Protein AF-A0A8E0RVV4-F1 (afdb_monomer)

Organism: NCBI:txid27845

Sequence (82 aa):
MTMAFLSRAALLYCLCICAYGVTLEEGLNDPKKYIFYDLSRYSTWIHGAIALCITYGTLTATILLVHLVVYVTGSKTGRRYK

Radius of gyration: 20.29 Å; Cα contacts (8 Å, |Δi|>4): 9; chains: 1; bounding box: 45×16×64 Å

pLDDT: mean 74.11, std 11.67, range [41.97, 92.06]

Secondary structure (DSSP, 8-state):
--HHHHHHHHHHHHHHHT--PPPHHHHHH-TTTS--TTTSS--HHHHHHHHHHHHHHHHHHHHHHHHHHHHHHT--------

Solvent-accessible surface area (backbone atoms only — not comparable to full-atom values): 5150 Å² total; per-residue (Å²): 126,62,69,70,51,52,54,52,51,50,53,52,50,57,58,55,69,74,66,79,82,79,53,71,71,64,42,67,76,39,64,91,81,45,86,61,72,88,79,46,88,80,56,67,66,57,55,48,50,52,52,49,49,52,53,54,47,51,52,50,52,51,53,51,48,51,52,49,50,46,60,74,68,57,69,79,70,74,82,70,78,126

Structure (mmCIF, N/CA/C/O backbone):
data_AF-A0A8E0RVV4-F1
#
_entry.id   AF-A0A8E0RVV4-F1
#
loop_
_atom_site.group_PDB
_atom_site.id
_atom_site.type_symbol
_atom_site.label_atom_id
_atom_site.label_alt_id
_atom_site.label_comp_id
_atom_site.label_asym_id
_atom_site.label_entity_id
_atom_site.label_seq_id
_atom_site.pdbx_PDB_ins_code
_atom_site.Cartn_x
_atom_site.Cartn_y
_atom_site.Cartn_z
_atom_site.occupancy
_atom_site.B_iso_or_equiv
_atom_site.auth_seq_id
_atom_site.auth_comp_id
_atom_site.auth_asym_id
_atom_site.auth_atom_id
_atom_site.pdbx_PDB_model_num
ATOM 1 N N . MET A 1 1 ? -27.704 4.926 16.507 1.00 53.62 1 MET A N 1
ATOM 2 C CA . MET A 1 1 ? -27.212 3.761 15.730 1.00 53.62 1 MET A CA 1
ATOM 3 C C . MET A 1 1 ? -26.738 4.119 14.312 1.00 53.62 1 MET A C 1
ATOM 5 O O . MET A 1 1 ? -25.996 3.346 13.729 1.00 53.62 1 MET A O 1
ATOM 9 N N . THR A 1 2 ? -27.096 5.289 13.768 1.00 66.62 2 THR A N 1
ATOM 10 C CA . THR A 1 2 ? -26.804 5.712 12.383 1.00 66.62 2 THR A CA 1
ATOM 11 C C . THR A 1 2 ? -25.403 6.311 12.176 1.00 66.62 2 THR A C 1
ATOM 13 O O . THR A 1 2 ? -24.748 5.993 11.189 1.00 66.62 2 THR A O 1
ATOM 16 N N . MET A 1 3 ? -24.886 7.109 13.121 1.00 60.97 3 MET A N 1
ATOM 17 C CA . MET A 1 3 ? -23.582 7.788 12.964 1.00 60.97 3 MET A CA 1
ATOM 18 C C . MET A 1 3 ? -22.378 6.831 12.894 1.00 60.97 3 MET A C 1
ATOM 20 O O . MET A 1 3 ? -21.460 7.054 12.113 1.00 60.97 3 MET A O 1
ATOM 24 N N . ALA A 1 4 ? -22.395 5.734 13.660 1.00 67.12 4 ALA A N 1
ATOM 25 C CA . ALA A 1 4 ? -21.331 4.724 13.627 1.00 67.12 4 ALA A CA 1
ATOM 26 C C . ALA A 1 4 ? -21.344 3.876 12.341 1.00 67.12 4 ALA A C 1
ATOM 28 O O . ALA A 1 4 ? -20.324 3.309 11.962 1.00 67.12 4 ALA A O 1
ATOM 29 N N . PHE A 1 5 ? -22.497 3.773 11.673 1.00 72.25 5 PHE A N 1
ATOM 30 C CA . PHE A 1 5 ? -22.617 3.087 10.388 1.00 72.25 5 PHE A CA 1
ATOM 31 C C . PHE A 1 5 ? -22.090 3.973 9.251 1.00 72.25 5 PHE A C 1
ATOM 33 O O . PHE A 1 5 ? -21.309 3.516 8.420 1.00 72.25 5 PHE A O 1
ATOM 40 N N . LEU A 1 6 ? -22.429 5.267 9.290 1.00 75.50 6 LEU A N 1
ATOM 41 C CA . LEU A 1 6 ? -21.906 6.289 8.380 1.00 75.50 6 LEU A CA 1
ATOM 42 C C . LEU A 1 6 ? -20.378 6.413 8.453 1.00 75.50 6 LEU A C 1
ATOM 44 O O . LEU A 1 6 ? -19.731 6.469 7.412 1.00 75.50 6 LEU A O 1
ATOM 48 N N . SER A 1 7 ? -19.783 6.392 9.651 1.00 76.38 7 SER A N 1
ATOM 49 C CA . SER A 1 7 ? -18.321 6.483 9.785 1.00 76.38 7 SER A CA 1
ATOM 50 C C . SER A 1 7 ? -17.589 5.258 9.227 1.00 76.38 7 SER A C 1
ATOM 52 O O . SER A 1 7 ? -16.549 5.405 8.589 1.00 76.38 7 SER A O 1
ATOM 54 N N . ARG A 1 8 ? -18.143 4.050 9.406 1.00 78.25 8 ARG A N 1
ATOM 55 C CA . ARG A 1 8 ? -17.592 2.806 8.837 1.00 78.25 8 ARG A CA 1
ATOM 56 C C . ARG A 1 8 ? -17.686 2.791 7.313 1.00 78.25 8 ARG A C 1
ATOM 58 O O . ARG A 1 8 ? -16.719 2.424 6.651 1.00 78.25 8 ARG A O 1
ATOM 65 N N . ALA A 1 9 ? -18.821 3.226 6.769 1.00 77.56 9 ALA A N 1
ATOM 66 C CA . ALA A 1 9 ? -19.016 3.350 5.328 1.00 77.56 9 ALA A CA 1
ATOM 67 C C . ALA A 1 9 ? -18.069 4.395 4.712 1.00 77.56 9 ALA A C 1
ATOM 69 O O . ALA A 1 9 ? -17.474 4.134 3.672 1.00 77.56 9 ALA A O 1
ATOM 70 N N . ALA A 1 10 ? -17.860 5.533 5.382 1.00 78.75 10 ALA A N 1
ATOM 71 C CA . ALA A 1 10 ? -16.919 6.562 4.940 1.00 78.75 10 ALA A CA 1
ATOM 72 C C . ALA A 1 10 ? -15.462 6.065 4.937 1.00 78.75 10 ALA A C 1
ATOM 74 O O . ALA A 1 10 ? -14.721 6.348 3.999 1.00 78.75 10 ALA A O 1
ATOM 75 N N . LEU A 1 11 ? -15.060 5.284 5.947 1.00 74.50 11 LEU A N 1
ATOM 76 C CA . LEU A 1 11 ? -13.732 4.660 6.012 1.00 74.50 11 LEU A CA 1
ATOM 77 C C . LEU A 1 11 ? -13.503 3.658 4.873 1.00 74.50 11 LEU A C 1
ATOM 79 O O . LEU A 1 11 ? -12.451 3.690 4.238 1.00 74.50 11 LEU A O 1
ATOM 83 N N . LEU A 1 12 ? -14.493 2.807 4.588 1.00 74.62 12 LEU A N 1
ATOM 84 C CA . LEU A 1 12 ? -14.438 1.859 3.471 1.00 74.62 12 LEU A CA 1
ATOM 85 C C . LEU A 1 12 ? -14.375 2.578 2.121 1.00 74.62 12 LEU A C 1
ATOM 87 O O . LEU A 1 12 ? -13.554 2.231 1.279 1.00 74.62 12 LEU A O 1
ATOM 91 N N . TYR A 1 13 ? -15.190 3.617 1.940 1.00 76.94 13 TYR A N 1
ATOM 92 C CA . TYR A 1 13 ? -15.200 4.409 0.714 1.00 76.94 13 TYR A CA 1
ATOM 93 C C . TYR A 1 13 ? -13.863 5.126 0.487 1.00 76.94 13 TYR A C 1
ATOM 95 O O . TYR A 1 13 ? -13.328 5.095 -0.618 1.00 76.94 13 TYR A O 1
ATOM 103 N N . CYS A 1 14 ? -13.271 5.691 1.543 1.00 72.31 14 CYS A N 1
ATOM 104 C CA . CYS A 1 14 ? -11.950 6.319 1.483 1.00 72.31 14 CYS A CA 1
ATOM 105 C C . CYS A 1 14 ? -10.852 5.314 1.089 1.00 72.31 14 CYS A C 1
ATOM 107 O O . CYS A 1 14 ? -9.982 5.635 0.283 1.00 72.31 14 CYS A O 1
ATOM 109 N N . LEU A 1 15 ? -10.931 4.071 1.582 1.00 68.50 15 LEU A N 1
ATOM 110 C CA . LEU A 1 15 ? -10.023 2.997 1.168 1.00 68.50 15 LEU A CA 1
ATOM 111 C C . LEU A 1 15 ? -10.181 2.634 -0.317 1.00 68.50 15 LEU A C 1
ATOM 113 O O . LEU A 1 15 ? -9.183 2.401 -0.996 1.00 68.50 15 LEU A O 1
ATOM 117 N N . CYS A 1 16 ? -11.416 2.596 -0.826 1.00 68.69 16 CYS A N 1
ATOM 118 C CA . CYS A 1 16 ? -11.701 2.246 -2.218 1.00 68.69 16 CYS A CA 1
ATOM 119 C C . CYS A 1 16 ? -11.267 3.329 -3.217 1.00 68.69 16 CYS A C 1
ATOM 121 O O . CYS A 1 16 ? -10.812 2.987 -4.304 1.00 68.69 16 CYS A O 1
ATOM 123 N N . ILE A 1 17 ? -11.359 4.618 -2.865 1.00 68.56 17 ILE A N 1
ATOM 124 C CA . ILE A 1 17 ? -10.949 5.719 -3.760 1.00 68.56 17 ILE A CA 1
ATOM 125 C C . ILE A 1 17 ? -9.437 5.693 -4.039 1.00 68.56 17 ILE A C 1
ATOM 127 O O . ILE A 1 17 ? -9.000 6.060 -5.126 1.00 68.56 17 ILE A O 1
ATOM 131 N N . CYS A 1 18 ? -8.628 5.232 -3.084 1.00 62.41 18 CYS A N 1
ATOM 132 C CA . CYS A 1 18 ? -7.174 5.161 -3.241 1.00 62.41 18 CYS A CA 1
ATOM 133 C C . CYS A 1 18 ? -6.706 4.036 -4.185 1.00 62.41 18 CYS A C 1
ATOM 135 O O . CYS A 1 18 ? -5.524 3.981 -4.520 1.00 62.41 18 CYS A O 1
ATOM 137 N N . ALA A 1 19 ? -7.600 3.144 -4.618 1.00 61.38 19 ALA A N 1
ATOM 138 C CA . ALA A 1 19 ? -7.281 2.019 -5.490 1.00 61.38 19 ALA A CA 1
ATOM 139 C C . ALA A 1 19 ? -7.606 2.345 -6.958 1.00 61.38 19 ALA A C 1
ATOM 141 O O . ALA A 1 19 ? -8.550 1.812 -7.535 1.00 61.38 19 ALA A O 1
ATOM 142 N N . TYR A 1 20 ? -6.816 3.229 -7.573 1.00 64.69 20 TYR A N 1
ATOM 143 C CA . TYR A 1 20 ? -6.849 3.446 -9.022 1.00 64.69 20 TYR A CA 1
ATOM 144 C C . TYR A 1 20 ? -5.743 2.622 -9.691 1.00 64.69 20 TYR A C 1
ATOM 146 O O . TYR A 1 20 ? -4.558 2.917 -9.534 1.00 64.69 20 TYR A O 1
ATOM 154 N N . GLY A 1 21 ? -6.129 1.566 -10.408 1.00 66.56 21 GLY A N 1
ATOM 155 C CA . GLY A 1 21 ? -5.222 0.742 -11.207 1.00 66.56 21 GLY A CA 1
ATOM 156 C C . GLY A 1 21 ? -5.275 1.145 -12.678 1.00 66.56 21 GLY A C 1
ATOM 157 O O . GLY A 1 21 ? -6.355 1.359 -13.218 1.00 66.56 21 GLY A O 1
ATOM 158 N N . VAL A 1 22 ? -4.115 1.235 -13.328 1.00 71.75 22 VAL A N 1
ATOM 159 C CA . VAL A 1 22 ? -4.004 1.424 -14.783 1.00 71.75 22 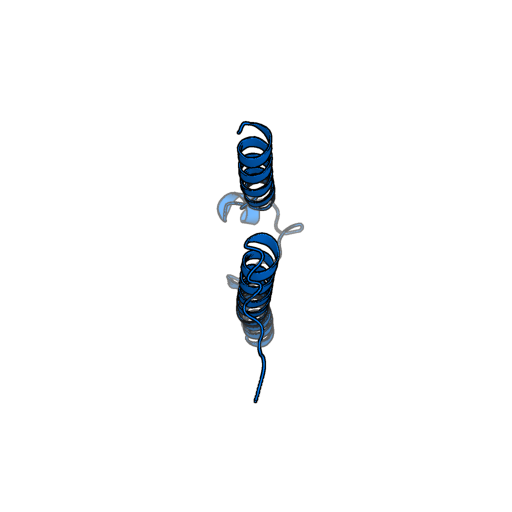VAL A CA 1
ATOM 160 C C . VAL A 1 22 ? -3.756 0.061 -15.421 1.00 71.75 22 VAL A C 1
ATOM 162 O O . VAL A 1 22 ? -2.970 -0.727 -14.889 1.00 71.75 22 VAL A O 1
ATOM 165 N N . THR A 1 23 ? -4.431 -0.234 -16.533 1.00 77.31 23 THR A N 1
ATOM 166 C CA . THR A 1 23 ? -4.190 -1.481 -17.266 1.00 77.31 23 THR A CA 1
ATOM 167 C C . THR A 1 23 ? -2.817 -1.443 -17.937 1.00 77.31 23 THR A C 1
ATOM 169 O O . THR A 1 23 ? -2.291 -0.377 -18.261 1.00 77.31 23 THR A O 1
ATOM 172 N N . LEU A 1 24 ? -2.207 -2.611 -18.151 1.00 72.00 24 LEU A N 1
ATOM 173 C CA . LEU A 1 24 ? -0.903 -2.686 -18.813 1.00 72.00 24 LEU A CA 1
ATOM 174 C C . LEU A 1 24 ? -0.961 -2.086 -20.230 1.00 72.00 24 LEU A C 1
ATOM 176 O O . LEU A 1 24 ? -0.041 -1.378 -20.630 1.00 72.00 24 LEU A O 1
ATOM 180 N N . GLU A 1 25 ? -2.069 -2.314 -20.941 1.00 74.69 25 GLU A N 1
ATOM 181 C CA . GLU A 1 25 ? -2.342 -1.768 -22.273 1.00 74.69 25 GLU A CA 1
ATOM 182 C C . GLU A 1 25 ? -2.432 -0.232 -22.265 1.00 74.69 25 GLU A C 1
ATOM 184 O O . GLU A 1 25 ? -1.760 0.415 -23.068 1.00 74.69 25 GLU A O 1
ATOM 189 N N . GLU A 1 26 ? -3.160 0.373 -21.314 1.00 75.56 26 GLU A N 1
ATOM 190 C CA . GLU A 1 26 ? -3.176 1.837 -21.151 1.00 75.56 26 GLU A CA 1
ATOM 191 C C . GLU A 1 26 ? -1.795 2.395 -20.811 1.00 75.56 26 GLU A C 1
ATOM 193 O O . GLU A 1 26 ? -1.412 3.451 -21.312 1.00 75.56 26 GLU A O 1
ATOM 198 N N . GLY A 1 27 ? -1.043 1.698 -19.955 1.00 73.94 27 GLY A N 1
ATOM 199 C CA . GLY A 1 27 ? 0.299 2.119 -19.580 1.00 73.94 27 GLY A CA 1
ATOM 200 C C . GLY A 1 27 ? 1.209 2.202 -20.802 1.00 73.94 27 GLY A C 1
ATOM 201 O O . GLY A 1 27 ? 1.884 3.215 -20.996 1.00 73.94 27 GLY A O 1
ATOM 202 N N . LEU A 1 28 ? 1.213 1.149 -21.630 1.00 78.38 28 LEU A N 1
ATOM 203 C CA . LEU A 1 28 ? 2.060 1.003 -22.826 1.00 78.38 28 LEU A CA 1
ATOM 204 C C . LEU A 1 28 ? 1.824 2.090 -23.881 1.00 78.38 28 LEU A C 1
ATOM 206 O O . LEU A 1 28 ? 2.758 2.426 -24.610 1.00 78.38 28 LEU A O 1
ATOM 210 N N . ASN A 1 29 ? 0.626 2.674 -23.922 1.00 81.50 29 ASN A N 1
ATOM 211 C CA . ASN A 1 29 ? 0.298 3.775 -24.826 1.00 81.50 29 ASN A CA 1
ATOM 212 C C . ASN A 1 29 ? 0.943 5.119 -24.421 1.00 81.50 29 ASN A C 1
ATOM 214 O O . ASN A 1 29 ? 1.102 5.983 -25.280 1.00 81.50 29 ASN A O 1
ATOM 218 N N . ASP A 1 30 ? 1.392 5.283 -23.167 1.00 77.19 30 ASP A N 1
ATOM 219 C CA . ASP A 1 30 ? 2.043 6.504 -22.657 1.00 77.19 30 ASP A CA 1
ATOM 220 C C . ASP A 1 30 ? 3.401 6.217 -21.968 1.00 77.19 30 ASP A C 1
ATOM 222 O O . ASP A 1 30 ? 3.579 6.428 -20.758 1.00 77.19 30 ASP A O 1
ATOM 226 N N . PRO A 1 31 ? 4.441 5.811 -22.723 1.00 70.44 31 PRO A N 1
ATOM 227 C CA . PRO A 1 31 ? 5.724 5.389 -22.153 1.00 70.44 31 PRO A CA 1
ATOM 228 C C . PRO A 1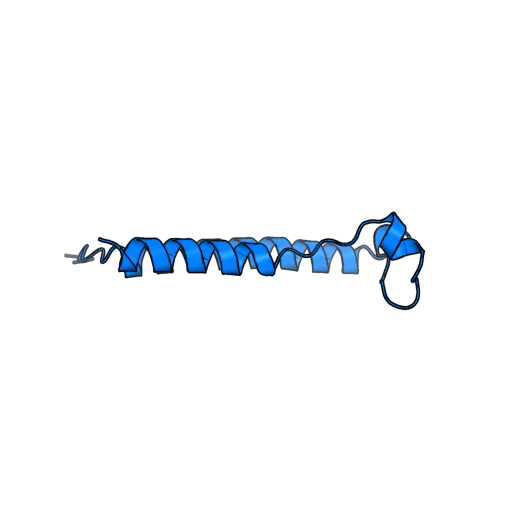 31 ? 6.537 6.517 -21.501 1.00 70.44 31 PRO A C 1
ATOM 230 O O . PRO A 1 31 ? 7.500 6.256 -20.786 1.00 70.44 31 PRO A O 1
ATOM 233 N N . LYS A 1 32 ? 6.168 7.785 -21.727 1.00 74.44 32 LYS A N 1
ATOM 234 C CA . LYS A 1 32 ? 6.768 8.943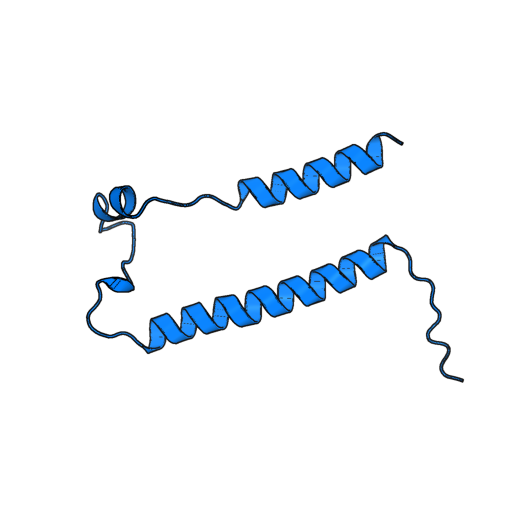 -21.039 1.00 74.44 32 LYS A CA 1
ATOM 235 C C . LYS A 1 32 ? 6.210 9.161 -19.632 1.00 74.44 32 LYS A C 1
ATOM 237 O O . LYS A 1 32 ? 6.851 9.840 -18.833 1.00 74.44 32 LYS A O 1
ATOM 242 N N . LYS A 1 33 ? 5.009 8.648 -19.355 1.00 76.38 33 LYS A N 1
ATOM 243 C CA . LYS A 1 33 ? 4.285 8.856 -18.097 1.00 76.38 33 LYS A CA 1
ATOM 244 C C . LYS A 1 33 ? 4.505 7.706 -17.116 1.00 76.38 33 LYS A C 1
ATOM 246 O O . LYS A 1 33 ? 4.564 7.948 -15.913 1.00 76.38 33 LYS A O 1
ATOM 251 N N . TYR A 1 34 ? 4.638 6.482 -17.625 1.00 71.38 34 TYR A N 1
ATOM 252 C CA . TYR A 1 34 ? 4.748 5.267 -16.820 1.00 71.38 34 TYR A CA 1
ATOM 253 C C . TYR A 1 34 ? 6.132 4.630 -16.946 1.00 71.38 34 TYR A C 1
ATOM 255 O O . TYR A 1 34 ? 6.678 4.500 -18.038 1.00 71.38 34 TYR A O 1
ATOM 263 N N . ILE A 1 35 ? 6.702 4.223 -15.809 1.00 69.56 35 ILE A N 1
ATOM 264 C CA . ILE A 1 35 ? 7.991 3.529 -15.766 1.00 69.56 35 ILE A CA 1
ATOM 265 C C . ILE A 1 35 ? 7.723 2.025 -15.757 1.00 69.56 35 ILE A C 1
ATOM 267 O O . ILE A 1 35 ? 7.139 1.497 -14.811 1.00 69.56 35 ILE A O 1
ATOM 271 N N . PHE A 1 36 ? 8.172 1.329 -16.801 1.00 71.25 36 PHE A N 1
ATOM 272 C CA . PHE A 1 36 ? 8.041 -0.123 -16.899 1.00 71.25 36 PHE A CA 1
ATOM 273 C C . PHE A 1 36 ? 9.249 -0.817 -16.297 1.00 71.25 36 PHE A C 1
ATOM 275 O O . PHE A 1 36 ? 10.294 -0.965 -16.934 1.00 71.25 36 PHE A O 1
ATOM 282 N N . TYR A 1 37 ? 9.091 -1.274 -15.064 1.00 66.94 37 TYR A N 1
ATOM 283 C CA . TYR A 1 37 ? 10.147 -2.004 -14.375 1.00 66.94 37 TYR A CA 1
ATOM 284 C C . TYR A 1 37 ? 10.325 -3.432 -14.925 1.00 66.94 37 TYR A C 1
ATOM 286 O O . TYR A 1 37 ? 11.466 -3.886 -15.003 1.00 66.94 37 TYR A O 1
ATOM 294 N N . ASP A 1 38 ? 9.250 -4.059 -15.426 1.00 64.50 38 ASP A N 1
AT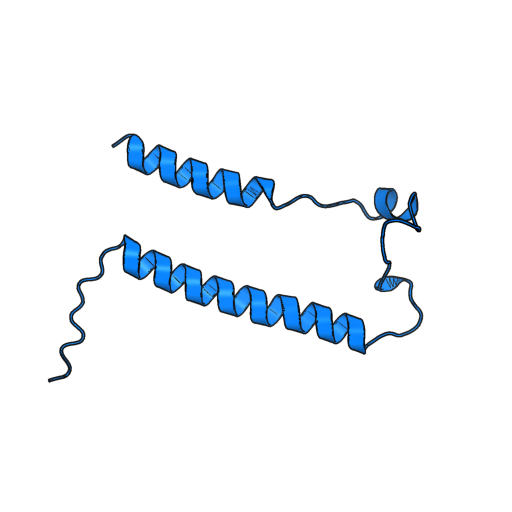OM 295 C CA . ASP A 1 38 ? 9.250 -5.415 -16.016 1.00 64.50 38 ASP A CA 1
ATOM 296 C C . ASP A 1 38 ? 9.930 -5.511 -17.393 1.00 64.50 38 ASP A C 1
ATOM 298 O O . ASP A 1 38 ? 10.498 -6.542 -17.743 1.00 64.50 38 ASP A O 1
ATOM 302 N N . LEU A 1 39 ? 9.889 -4.439 -18.191 1.00 66.69 39 LEU A N 1
ATOM 303 C CA . LEU A 1 39 ? 10.504 -4.396 -19.528 1.00 66.69 39 LEU A CA 1
ATOM 304 C C . LEU A 1 39 ? 11.976 -3.959 -19.476 1.00 66.69 39 LEU A C 1
ATOM 306 O O . LEU A 1 39 ? 12.714 -4.110 -20.453 1.00 66.69 39 LEU A O 1
ATOM 310 N N . SER A 1 40 ? 12.417 -3.401 -18.345 1.00 61.06 40 SER A N 1
ATOM 311 C CA . SER A 1 40 ? 13.791 -2.940 -18.181 1.00 61.06 40 SER A CA 1
ATOM 312 C C . SER A 1 40 ? 14.742 -4.126 -18.006 1.00 61.06 40 SER A C 1
ATOM 314 O O . SER A 1 40 ? 14.545 -5.008 -17.169 1.00 61.06 40 SER A O 1
ATOM 316 N N . ARG A 1 41 ? 15.805 -4.160 -18.813 1.00 57.78 41 ARG A N 1
ATOM 317 C CA . ARG A 1 41 ? 16.835 -5.200 -18.752 1.00 57.78 41 ARG A CA 1
ATOM 318 C C . ARG A 1 41 ? 17.585 -5.058 -17.421 1.00 57.78 41 ARG A C 1
ATOM 320 O O . ARG A 1 41 ? 18.487 -4.240 -17.308 1.00 57.78 41 ARG A O 1
ATOM 327 N N . TYR A 1 42 ? 17.195 -5.861 -16.431 1.00 53.28 42 TYR A N 1
ATOM 328 C CA . TYR A 1 42 ? 17.877 -6.047 -15.147 1.00 53.28 42 TYR A CA 1
ATOM 329 C C . TYR A 1 42 ? 18.020 -4.789 -14.271 1.00 53.28 42 TYR A C 1
ATOM 331 O O . TYR A 1 42 ? 19.054 -4.126 -14.236 1.00 53.28 42 TYR A O 1
ATOM 339 N N . SER A 1 43 ? 17.025 -4.533 -13.423 1.00 64.31 43 SER A N 1
ATOM 340 C CA . SER A 1 43 ? 17.237 -3.759 -12.193 1.00 64.31 43 SER A CA 1
ATOM 341 C C . SER A 1 43 ? 16.652 -4.488 -10.991 1.00 64.31 43 SER A C 1
ATOM 343 O O . SER A 1 43 ? 15.597 -4.140 -10.462 1.00 64.31 43 SER A O 1
ATOM 345 N N . THR A 1 44 ? 17.366 -5.527 -10.547 1.00 71.75 44 THR A N 1
ATOM 346 C CA . THR A 1 44 ? 17.056 -6.313 -9.338 1.00 71.75 44 THR A CA 1
ATOM 347 C C . THR A 1 44 ? 16.909 -5.425 -8.103 1.00 71.75 44 THR A C 1
ATOM 349 O O . THR A 1 44 ? 16.085 -5.695 -7.238 1.00 71.75 44 THR A O 1
ATOM 352 N N . TRP A 1 45 ? 17.666 -4.326 -8.038 1.00 77.81 45 TRP A N 1
ATOM 353 C CA . TRP A 1 45 ? 17.598 -3.366 -6.939 1.00 77.81 45 TRP A CA 1
ATOM 354 C C . TRP A 1 45 ? 16.255 -2.625 -6.881 1.00 77.81 45 TRP A C 1
ATOM 356 O O . TRP A 1 45 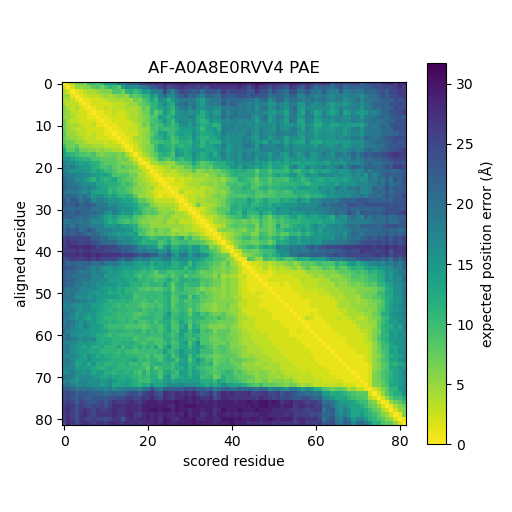? 15.743 -2.409 -5.788 1.00 77.81 45 TRP A O 1
ATOM 366 N N . ILE A 1 46 ? 15.647 -2.295 -8.029 1.00 79.19 46 ILE A N 1
ATOM 367 C CA . ILE A 1 46 ? 14.330 -1.641 -8.070 1.00 79.19 46 ILE A CA 1
ATOM 368 C C . ILE A 1 46 ? 13.248 -2.616 -7.624 1.00 79.19 46 ILE A C 1
ATOM 370 O O . ILE A 1 46 ? 12.421 -2.275 -6.784 1.00 79.19 46 ILE A O 1
ATOM 374 N N . HIS A 1 47 ? 13.290 -3.849 -8.130 1.00 79.50 47 HIS A N 1
ATOM 375 C CA . HIS A 1 47 ? 12.366 -4.900 -7.706 1.00 79.50 47 HIS A CA 1
ATOM 376 C C . HIS A 1 47 ? 12.500 -5.170 -6.203 1.00 79.50 47 HIS A C 1
ATOM 378 O O . HIS A 1 47 ? 11.496 -5.264 -5.503 1.00 79.50 47 HIS A O 1
ATOM 384 N N . GLY A 1 48 ? 13.734 -5.200 -5.690 1.00 83.38 48 GLY A N 1
ATOM 385 C CA . GLY A 1 48 ? 14.017 -5.301 -4.261 1.00 83.38 48 GLY A CA 1
ATOM 386 C C . GLY A 1 48 ? 13.456 -4.125 -3.462 1.00 83.38 48 GLY A C 1
ATOM 387 O O . GLY A 1 48 ? 12.815 -4.344 -2.441 1.00 83.38 48 GLY A O 1
ATOM 388 N N . ALA A 1 49 ? 13.628 -2.889 -3.934 1.00 84.38 49 ALA A N 1
ATOM 389 C CA . ALA A 1 49 ? 13.099 -1.697 -3.273 1.00 84.38 49 ALA A CA 1
ATOM 390 C C . ALA A 1 49 ? 11.562 -1.679 -3.245 1.00 84.38 49 ALA A C 1
ATOM 392 O O . ALA A 1 49 ? 10.972 -1.392 -2.203 1.00 84.38 49 ALA A O 1
ATOM 393 N N . ILE A 1 50 ? 10.910 -2.037 -4.355 1.00 85.06 50 ILE A N 1
ATOM 394 C CA . ILE A 1 50 ? 9.447 -2.141 -4.438 1.00 85.06 50 ILE A CA 1
ATOM 395 C C . ILE A 1 50 ? 8.948 -3.247 -3.501 1.00 85.06 50 ILE A C 1
ATOM 397 O O . ILE A 1 50 ? 8.045 -3.009 -2.701 1.00 85.06 50 ILE A O 1
ATOM 401 N N . ALA A 1 51 ? 9.570 -4.429 -3.527 1.00 85.19 51 ALA A N 1
ATOM 402 C CA . ALA A 1 51 ? 9.211 -5.535 -2.643 1.00 85.19 51 ALA A CA 1
ATOM 403 C C . ALA A 1 51 ? 9.404 -5.178 -1.160 1.00 85.19 51 ALA A C 1
ATOM 405 O O . ALA A 1 51 ? 8.542 -5.478 -0.331 1.00 85.19 51 ALA A O 1
ATOM 406 N N . LEU A 1 52 ? 10.496 -4.490 -0.815 1.00 88.50 52 LEU A N 1
ATOM 407 C CA . LEU A 1 52 ? 10.760 -4.002 0.539 1.00 88.50 52 LEU A CA 1
ATOM 408 C C . LEU A 1 52 ? 9.687 -2.996 0.980 1.00 88.50 52 LEU A C 1
ATOM 410 O O . LEU A 1 52 ? 9.155 -3.092 2.083 1.00 88.50 52 LEU A O 1
ATOM 414 N N . CYS A 1 53 ? 9.332 -2.052 0.107 1.00 87.69 53 CY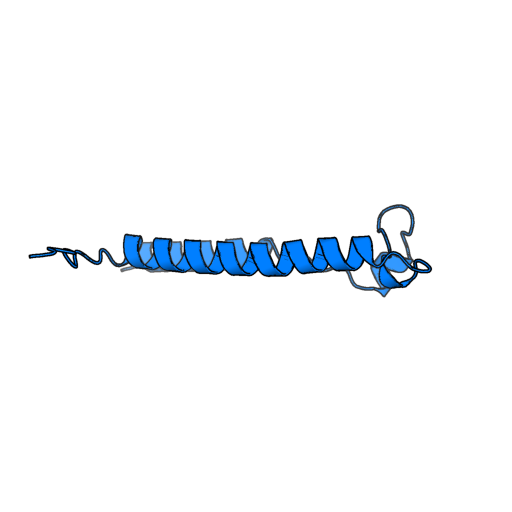S A N 1
ATOM 415 C CA . CYS A 1 53 ? 8.313 -1.048 0.389 1.00 87.69 53 CYS A CA 1
ATOM 416 C C . CYS A 1 53 ? 6.935 -1.689 0.609 1.00 87.69 53 CYS A 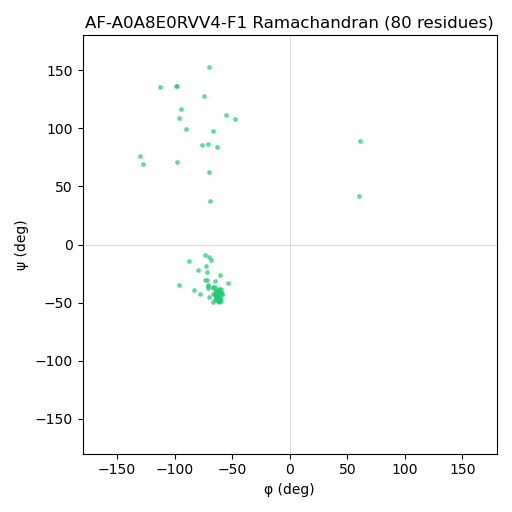C 1
ATOM 418 O O . CYS A 1 53 ? 6.254 -1.359 1.577 1.00 87.69 53 CYS A O 1
ATOM 420 N N . ILE A 1 54 ? 6.556 -2.665 -0.222 1.00 87.00 54 ILE A N 1
ATOM 421 C CA . ILE A 1 54 ? 5.297 -3.405 -0.068 1.00 87.00 54 ILE A CA 1
ATOM 422 C C . ILE A 1 54 ? 5.300 -4.212 1.236 1.00 87.00 54 ILE A C 1
ATOM 424 O O . ILE A 1 54 ? 4.339 -4.147 2.000 1.00 87.00 54 ILE A O 1
ATOM 428 N N . THR A 1 55 ? 6.369 -4.951 1.532 1.00 91.81 55 THR A N 1
ATOM 429 C CA . THR A 1 55 ? 6.438 -5.812 2.729 1.00 91.81 55 THR A CA 1
ATOM 430 C C . THR A 1 55 ? 6.443 -5.010 4.029 1.00 91.81 55 THR A C 1
ATOM 432 O O . THR A 1 55 ? 5.621 -5.263 4.908 1.00 91.81 55 THR A O 1
ATOM 435 N N . TYR A 1 56 ? 7.296 -3.993 4.155 1.00 91.06 56 TYR A N 1
ATOM 436 C CA . TYR A 1 56 ? 7.306 -3.139 5.346 1.00 91.06 56 TYR A CA 1
ATOM 437 C C . TYR A 1 56 ? 6.079 -2.232 5.431 1.00 91.06 56 TYR A C 1
ATOM 439 O O . TYR A 1 56 ? 5.568 -2.008 6.530 1.00 91.06 56 TYR A O 1
ATOM 447 N N . GLY A 1 57 ? 5.576 -1.737 4.298 1.00 89.88 57 GLY A N 1
ATOM 448 C CA . GLY A 1 57 ? 4.352 -0.942 4.242 1.00 89.88 57 GLY A CA 1
ATOM 449 C C . GLY A 1 57 ? 3.139 -1.736 4.723 1.00 89.88 57 GLY A C 1
ATOM 450 O O . GLY A 1 57 ? 2.420 -1.274 5.607 1.00 89.88 57 GLY A O 1
ATOM 451 N N . THR A 1 58 ? 2.952 -2.961 4.225 1.00 88.00 58 THR A N 1
ATOM 452 C CA . THR A 1 58 ? 1.860 -3.851 4.665 1.00 88.00 58 THR A CA 1
ATOM 453 C C . THR A 1 58 ? 2.003 -4.262 6.126 1.00 88.00 58 THR A C 1
ATOM 455 O O . THR A 1 58 ? 1.017 -4.221 6.866 1.00 88.00 58 THR A O 1
ATOM 458 N N . LEU A 1 59 ? 3.215 -4.582 6.586 1.00 92.06 59 LEU A N 1
ATOM 459 C CA . LEU A 1 59 ? 3.465 -4.902 7.991 1.00 92.06 59 LEU A CA 1
ATOM 460 C C . LEU A 1 59 ? 3.125 -3.717 8.907 1.00 92.06 59 LEU A C 1
ATOM 462 O O . LEU A 1 59 ? 2.383 -3.870 9.878 1.00 92.06 59 LEU A O 1
ATOM 466 N N . THR A 1 60 ? 3.608 -2.521 8.567 1.00 91.44 60 THR A N 1
ATOM 467 C CA . THR A 1 60 ? 3.361 -1.297 9.344 1.00 91.44 60 THR A CA 1
ATOM 468 C C . THR A 1 60 ? 1.878 -0.939 9.353 1.00 91.44 60 THR A C 1
ATOM 470 O O . THR A 1 60 ? 1.322 -0.663 10.416 1.00 91.44 60 THR A O 1
ATOM 473 N N . ALA A 1 61 ? 1.205 -1.006 8.201 1.00 88.38 61 ALA A N 1
ATOM 474 C CA . ALA A 1 61 ? -0.233 -0.769 8.100 1.00 88.38 61 ALA A CA 1
ATOM 475 C C . ALA A 1 61 ? -1.033 -1.759 8.959 1.00 88.38 61 ALA A C 1
ATOM 477 O O . ALA A 1 61 ? -1.965 -1.354 9.650 1.00 88.38 61 ALA A O 1
ATOM 478 N N . THR A 1 62 ? -0.636 -3.034 8.980 1.00 89.56 62 THR A N 1
ATOM 479 C CA . THR A 1 62 ? -1.282 -4.064 9.806 1.00 89.56 62 THR A CA 1
ATOM 480 C C . THR A 1 62 ? -1.127 -3.761 11.297 1.00 89.56 62 THR A C 1
ATO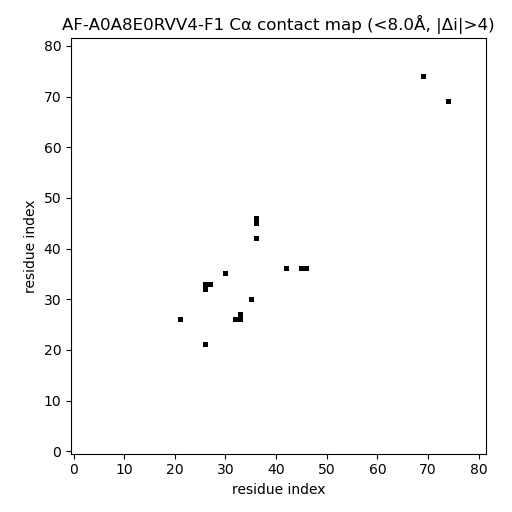M 482 O O . THR A 1 62 ? -2.107 -3.810 12.040 1.00 89.56 62 THR A O 1
ATOM 485 N N . ILE A 1 63 ? 0.075 -3.382 11.741 1.00 91.19 63 ILE A N 1
ATOM 486 C CA . ILE A 1 63 ? 0.334 -2.997 13.138 1.00 91.19 63 ILE A CA 1
ATOM 487 C C . ILE A 1 63 ? -0.509 -1.777 13.526 1.00 91.19 63 ILE A C 1
ATOM 489 O O . ILE A 1 63 ? -1.176 -1.789 14.562 1.00 91.19 63 ILE A O 1
ATOM 493 N N . LEU A 1 64 ? -0.521 -0.738 12.687 1.00 88.56 64 LEU A N 1
ATOM 494 C CA . LEU A 1 64 ? -1.311 0.469 12.930 1.00 88.56 64 LEU A CA 1
ATOM 495 C C . LEU A 1 64 ? -2.810 0.171 12.965 1.00 88.56 64 LEU A C 1
ATOM 497 O O . LEU A 1 64 ? -3.511 0.706 13.820 1.00 88.56 64 LEU A O 1
ATOM 501 N N . LEU A 1 65 ? -3.297 -0.713 12.095 1.00 87.31 65 LEU A N 1
ATOM 502 C CA . LEU A 1 65 ? -4.694 -1.137 12.080 1.00 87.31 65 LEU A CA 1
ATOM 503 C C . LEU A 1 65 ? -5.062 -1.873 13.370 1.00 87.31 65 LEU A C 1
ATOM 505 O O . LEU A 1 65 ? -6.096 -1.573 13.963 1.00 87.31 65 LEU A O 1
ATOM 509 N N . VAL A 1 66 ? -4.211 -2.778 13.860 1.00 87.44 66 VAL A N 1
ATOM 510 C CA . VAL A 1 66 ? -4.425 -3.442 15.157 1.00 87.44 66 VAL A CA 1
ATOM 511 C C . VAL A 1 66 ? -4.458 -2.416 16.291 1.00 87.44 66 VAL A C 1
ATOM 513 O O . VAL A 1 66 ? -5.379 -2.440 17.107 1.00 87.44 66 VAL A O 1
ATOM 516 N N . HIS A 1 67 ? -3.510 -1.475 16.325 1.00 85.12 67 HIS A N 1
ATOM 517 C CA . HIS A 1 67 ? -3.498 -0.397 17.318 1.00 85.12 67 HIS A CA 1
ATOM 518 C C . HIS A 1 67 ? -4.765 0.464 17.258 1.00 85.12 67 HIS A C 1
ATOM 520 O O . HIS A 1 67 ? -5.346 0.770 18.301 1.00 85.12 67 HIS A O 1
ATOM 526 N N . LEU A 1 68 ? -5.225 0.805 16.054 1.00 84.00 68 LEU A N 1
ATOM 527 C CA . LEU A 1 68 ? -6.465 1.540 15.828 1.00 84.00 68 LEU A CA 1
ATOM 528 C C . LEU A 1 68 ? -7.670 0.757 16.363 1.00 84.00 68 LEU A C 1
ATOM 530 O O . LEU A 1 68 ? -8.498 1.320 17.075 1.00 84.00 68 LEU A O 1
ATOM 534 N N . VAL A 1 69 ? -7.759 -0.543 16.075 1.00 84.44 69 VAL A N 1
ATOM 535 C CA . VAL A 1 69 ? -8.853 -1.402 16.555 1.00 84.44 69 VAL A CA 1
ATOM 536 C C . VAL A 1 69 ? -8.844 -1.503 18.078 1.00 84.44 69 VAL A C 1
ATOM 538 O O . VAL A 1 69 ? -9.901 -1.363 18.694 1.00 84.44 69 VAL A O 1
ATOM 541 N N . VAL A 1 70 ? -7.680 -1.687 18.706 1.00 85.31 70 VAL A N 1
ATOM 542 C CA . VAL A 1 70 ? -7.550 -1.719 20.175 1.00 85.31 70 VAL A CA 1
ATOM 543 C C . VAL A 1 70 ? -7.969 -0.384 20.792 1.00 85.31 70 VAL A C 1
ATOM 545 O O . VAL A 1 70 ? -8.703 -0.372 21.785 1.00 85.31 70 VAL A O 1
ATOM 548 N N . TYR A 1 71 ? -7.546 0.728 20.188 1.00 81.12 71 TYR A N 1
ATOM 549 C CA . TYR A 1 71 ? -7.905 2.075 20.620 1.00 81.12 71 TYR A CA 1
ATOM 550 C C . TYR A 1 71 ? -9.419 2.313 20.535 1.00 81.12 71 TYR A C 1
ATOM 552 O O . TYR A 1 71 ? -10.036 2.719 21.518 1.00 81.12 71 TYR A O 1
ATOM 560 N N . VAL A 1 72 ? -10.041 1.991 19.396 1.00 81.38 72 VAL A N 1
ATOM 561 C CA . VAL A 1 72 ? -11.478 2.211 19.149 1.00 81.38 72 VAL A CA 1
ATOM 562 C C . VAL A 1 72 ? -12.359 1.263 19.962 1.00 81.38 72 VAL A C 1
ATOM 564 O O . VAL A 1 72 ? -13.406 1.672 20.457 1.00 81.38 72 VAL A O 1
ATOM 567 N N . THR A 1 73 ? -11.939 0.009 20.141 1.00 83.75 73 THR A N 1
ATOM 568 C CA . THR A 1 73 ? -12.671 -0.972 20.964 1.00 83.75 73 THR A CA 1
ATOM 569 C C . THR A 1 73 ? -12.580 -0.623 22.453 1.00 83.75 73 THR A C 1
ATOM 571 O O . THR A 1 73 ? -13.312 -1.180 23.268 1.00 83.75 73 THR A O 1
ATOM 574 N N . GLY A 1 74 ? -11.718 0.331 22.828 1.00 67.88 74 GLY A N 1
ATOM 575 C CA . GLY A 1 74 ? -11.607 0.809 24.196 1.00 67.88 74 GLY A CA 1
ATOM 576 C C . GLY A 1 74 ? -11.215 -0.318 25.139 1.00 67.88 74 GLY A C 1
ATOM 577 O O . GLY A 1 74 ? -11.784 -0.415 26.226 1.00 67.88 74 GLY A O 1
ATOM 578 N N . SER A 1 75 ? -10.279 -1.183 24.720 1.00 56.97 75 SER A N 1
ATOM 579 C CA . SER A 1 75 ? -9.772 -2.271 25.555 1.00 56.97 75 SER A CA 1
ATOM 580 C C . SER A 1 75 ? -9.076 -1.672 26.779 1.00 56.97 75 SER A C 1
ATOM 582 O O . SER A 1 75 ? -7.857 -1.537 26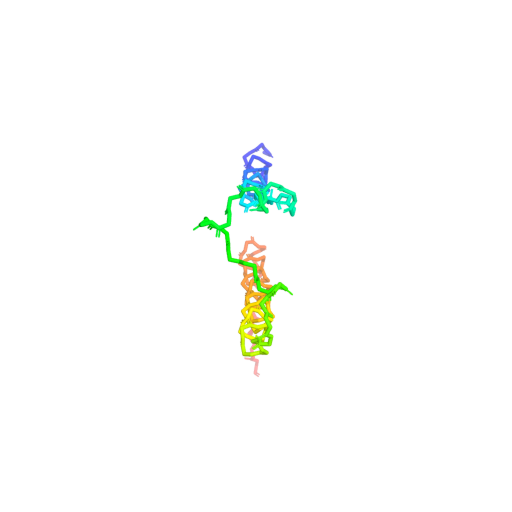.827 1.00 56.97 75 SER A O 1
ATOM 584 N N . LYS A 1 76 ? -9.859 -1.348 27.813 1.00 54.78 76 LYS A N 1
ATOM 585 C CA . LYS A 1 76 ? -9.429 -1.052 29.185 1.00 54.78 76 LYS A CA 1
ATOM 586 C C . LYS A 1 76 ? -8.908 -2.322 29.863 1.00 54.78 76 LYS A C 1
ATOM 588 O O . LYS A 1 76 ? -9.130 -2.537 31.052 1.00 54.78 76 LYS A O 1
ATOM 593 N N . THR A 1 77 ? -8.219 -3.180 29.117 1.00 54.75 77 THR A N 1
ATOM 594 C CA . THR A 1 77 ? -7.487 -4.297 29.691 1.00 54.75 77 THR A CA 1
ATOM 595 C C . THR A 1 77 ? -6.247 -3.685 30.295 1.00 54.75 77 THR A C 1
ATOM 597 O O . THR A 1 77 ? -5.208 -3.543 29.652 1.00 54.75 77 THR A O 1
ATOM 600 N N . GLY A 1 78 ? -6.422 -3.232 31.535 1.00 54.47 78 GLY A N 1
ATOM 601 C CA . GLY A 1 78 ? -5.347 -2.834 32.407 1.00 54.47 78 GLY A CA 1
ATOM 602 C C . GLY A 1 78 ? -4.293 -3.921 32.365 1.00 54.47 78 GLY A C 1
ATOM 603 O O . GLY A 1 78 ? -4.457 -4.996 32.936 1.00 54.47 78 GLY A O 1
ATOM 604 N N . ARG A 1 79 ? -3.183 -3.603 31.708 1.00 53.19 79 ARG A N 1
ATOM 605 C CA . ARG A 1 79 ? -1.909 -4.275 31.895 1.00 53.19 79 ARG A CA 1
ATOM 606 C C . ARG A 1 79 ? -1.401 -3.870 33.284 1.00 53.19 79 ARG A C 1
ATOM 608 O O . ARG A 1 79 ? -0.396 -3.185 33.417 1.00 53.19 79 ARG A O 1
ATOM 615 N N . ARG A 1 80 ? -2.150 -4.226 34.336 1.00 54.19 80 ARG A N 1
ATOM 616 C CA . ARG A 1 80 ? -1.607 -4.302 35.690 1.00 54.19 80 ARG A CA 1
ATOM 617 C C . ARG A 1 80 ? -0.691 -5.516 35.676 1.00 54.19 80 ARG A C 1
ATOM 619 O O . ARG A 1 80 ? -1.123 -6.626 35.970 1.00 54.19 80 ARG A O 1
ATOM 626 N N . TYR A 1 81 ? 0.556 -5.292 35.275 1.00 51.22 81 TYR A N 1
ATOM 627 C CA . TYR A 1 81 ? 1.642 -6.097 35.805 1.00 51.22 81 TYR A CA 1
ATOM 628 C C . TYR A 1 81 ? 1.555 -5.951 37.328 1.00 51.22 81 TYR A C 1
ATOM 630 O O . TYR A 1 81 ? 1.649 -4.839 37.851 1.00 51.22 81 TYR A O 1
ATOM 638 N N . LYS A 1 82 ? 1.196 -7.049 37.994 1.00 41.97 82 LYS A N 1
ATOM 639 C CA . LYS A 1 82 ? 1.518 -7.239 39.404 1.00 41.97 82 LYS A CA 1
ATOM 640 C C . LYS A 1 82 ? 3.008 -7.516 39.508 1.00 41.97 82 LYS A C 1
ATOM 642 O O . LYS A 1 82 ? 3.513 -8.212 38.598 1.00 41.97 82 LYS A O 1
#

Foldseek 3Di:
DPPVVVVVVVVVVVVVVVDDDDDPVNCVVCVVVDDDPPPDDDDVVVVVVVVVCVVVVVVVVVVVVVVVCCVVVVPPVPPPPD

Mean predicted aligned error: 12.98 Å